Protein AF-S4MG44-F1 (afdb_monomer)

Sequence (108 aa):
MLPSIGLFDAMRVSPDTAPHRRPEADDYSQPGQDPAEFTGAARQWQHDRLWTNDPDCLMARPAVETREQWAAHVESTGGLMASSDRLLSLDEWGVTTTRRLLTPRVVS

Structure (mmCIF, N/CA/C/O backbone):
data_AF-S4MG44-F1
#
_entry.id   AF-S4MG44-F1
#
loop_
_atom_site.group_PDB
_atom_site.id
_atom_site.type_symbol
_atom_site.label_atom_id
_atom_site.label_alt_id
_atom_site.label_comp_id
_atom_site.label_asym_id
_atom_site.label_entity_id
_atom_site.label_seq_id
_atom_site.pdbx_PDB_ins_code
_atom_site.Cartn_x
_atom_site.Cartn_y
_atom_site.Cartn_z
_atom_site.occupancy
_atom_site.B_iso_or_equiv
_atom_site.auth_seq_id
_atom_site.auth_comp_id
_atom_site.auth_asym_id
_atom_site.auth_atom_id
_atom_site.pdbx_PDB_model_num
ATOM 1 N N . MET A 1 1 ? -20.755 19.369 4.727 1.00 61.00 1 MET A N 1
ATOM 2 C CA . MET A 1 1 ? -20.461 18.126 5.472 1.00 61.00 1 MET A CA 1
ATOM 3 C C . MET A 1 1 ? -19.928 17.112 4.478 1.00 61.00 1 MET A C 1
ATOM 5 O O . MET A 1 1 ? -20.536 16.982 3.423 1.00 61.00 1 MET A O 1
ATOM 9 N N . LEU A 1 2 ? -18.798 16.458 4.760 1.00 84.69 2 LEU A N 1
ATOM 10 C CA . LEU A 1 2 ? -18.337 15.333 3.938 1.00 84.69 2 LEU A CA 1
ATOM 11 C C . LEU A 1 2 ? -19.241 14.122 4.252 1.00 84.69 2 LEU A C 1
ATOM 13 O O . LEU A 1 2 ? -19.430 13.835 5.434 1.00 84.69 2 LEU A O 1
ATOM 17 N N . PRO A 1 3 ? -19.835 13.453 3.247 1.00 92.25 3 PRO A N 1
ATOM 18 C CA . PRO A 1 3 ? -20.989 12.565 3.445 1.00 92.25 3 PRO A CA 1
ATOM 19 C C . PRO A 1 3 ? -20.680 11.268 4.204 1.00 92.25 3 PRO A C 1
ATOM 21 O O . PRO A 1 3 ? -21.591 10.671 4.762 1.00 92.25 3 PRO A O 1
ATOM 24 N N . SER A 1 4 ? -19.416 10.843 4.237 1.00 94.50 4 SER A N 1
ATOM 25 C CA . SER A 1 4 ? -19.007 9.536 4.770 1.00 94.50 4 SER A CA 1
ATOM 26 C C . SER A 1 4 ? -18.509 9.568 6.221 1.00 94.50 4 SER A C 1
ATOM 28 O O . SER A 1 4 ? -18.285 8.515 6.813 1.00 94.50 4 SER A O 1
ATOM 30 N N . ILE A 1 5 ? -18.293 10.756 6.799 1.00 94.94 5 ILE A N 1
ATOM 31 C CA . ILE A 1 5 ? -17.725 10.888 8.149 1.00 94.94 5 ILE A CA 1
ATOM 32 C C . ILE A 1 5 ? -18.729 10.375 9.186 1.00 94.94 5 ILE A C 1
ATOM 34 O O . ILE A 1 5 ? -19.870 10.833 9.225 1.00 94.94 5 ILE A O 1
ATOM 38 N N . GLY A 1 6 ? -18.278 9.454 10.043 1.00 94.31 6 GLY A N 1
ATOM 39 C CA . GLY A 1 6 ? -19.093 8.838 11.094 1.00 94.31 6 GLY A CA 1
ATOM 40 C C . GLY A 1 6 ? -19.963 7.664 10.631 1.00 94.31 6 GLY A C 1
ATOM 41 O O . GLY A 1 6 ? -20.768 7.184 11.423 1.00 94.31 6 GLY A O 1
ATOM 42 N N . LEU A 1 7 ? -19.820 7.213 9.376 1.00 96.06 7 LEU A N 1
ATOM 43 C CA . LEU A 1 7 ? -20.569 6.072 8.828 1.00 96.06 7 LEU A CA 1
ATOM 44 C C . LEU A 1 7 ? -19.726 4.807 8.632 1.00 96.06 7 LEU A C 1
ATOM 46 O O . LEU A 1 7 ? -20.277 3.713 8.709 1.00 96.06 7 LEU A O 1
ATOM 50 N N . PHE A 1 8 ? -18.427 4.943 8.352 1.00 96.56 8 PHE A N 1
ATOM 51 C CA . PHE A 1 8 ? -17.551 3.816 8.028 1.00 96.56 8 PHE A CA 1
ATOM 52 C C . PHE A 1 8 ? -16.391 3.708 9.011 1.00 96.56 8 PHE A C 1
ATOM 54 O O . PHE A 1 8 ? -15.782 4.719 9.359 1.00 96.56 8 PHE A O 1
ATOM 61 N N . ASP A 1 9 ? -16.055 2.475 9.390 1.00 96.94 9 ASP A N 1
ATOM 62 C CA . ASP A 1 9 ? -14.890 2.178 10.228 1.00 96.94 9 ASP A CA 1
ATOM 63 C C . ASP A 1 9 ? -13.578 2.331 9.451 1.00 96.94 9 ASP A C 1
ATOM 65 O O . ASP A 1 9 ? -12.589 2.834 9.979 1.00 96.94 9 ASP A O 1
ATOM 69 N N . ALA A 1 10 ? -13.581 1.931 8.176 1.00 97.38 10 AL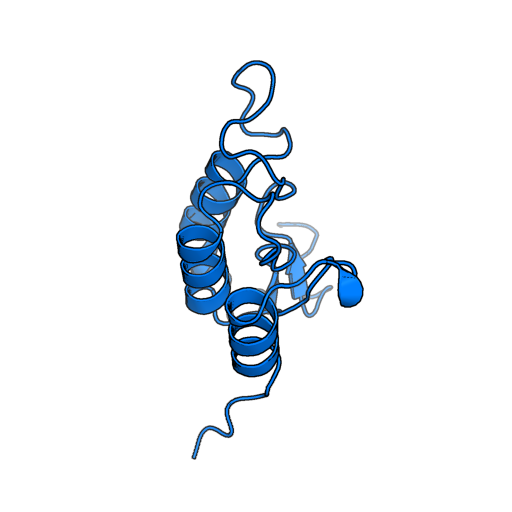A A N 1
ATOM 70 C CA . ALA A 1 10 ? -12.445 2.032 7.271 1.00 97.38 10 ALA A CA 1
ATOM 71 C C . ALA A 1 10 ? -12.857 2.643 5.927 1.00 97.38 10 ALA A C 1
ATOM 73 O O . ALA A 1 10 ? -13.994 2.481 5.480 1.00 97.38 10 ALA A O 1
ATOM 74 N N . MET A 1 11 ? -11.927 3.335 5.272 1.00 98.12 11 MET A N 1
ATOM 75 C CA . MET A 1 11 ? -12.174 3.996 3.991 1.00 98.12 11 MET A CA 1
ATOM 76 C C . MET A 1 11 ? -10.981 3.840 3.062 1.00 98.12 11 MET A C 1
ATOM 78 O O . MET A 1 11 ? -9.855 4.167 3.441 1.00 98.12 11 MET A O 1
ATOM 82 N N . ARG A 1 12 ? -11.246 3.425 1.818 1.00 98.12 12 ARG A N 1
ATOM 83 C CA . ARG A 1 12 ? -10.256 3.475 0.741 1.00 98.12 12 ARG A CA 1
ATOM 84 C C . ARG A 1 12 ? -9.896 4.930 0.472 1.00 98.12 12 ARG A C 1
ATOM 86 O O . ARG A 1 12 ? -10.756 5.732 0.105 1.00 98.12 12 ARG A O 1
ATOM 93 N N . VAL A 1 13 ? -8.629 5.280 0.672 1.00 97.56 13 VAL A N 1
ATOM 94 C CA . VAL A 1 13 ? -8.152 6.665 0.524 1.00 97.56 13 VAL A CA 1
ATOM 95 C C . VAL A 1 13 ? -7.355 6.900 -0.756 1.00 97.56 13 VAL A C 1
ATOM 97 O O . VAL A 1 13 ? -7.019 8.044 -1.048 1.00 97.56 13 VAL A O 1
ATOM 100 N N . SER A 1 14 ? -7.130 5.874 -1.564 1.00 96.69 14 SER A N 1
ATOM 101 C CA . SER A 1 14 ? -6.406 5.906 -2.838 1.00 96.69 14 SER A CA 1
ATOM 102 C C . SER A 1 14 ? -7.299 5.465 -4.014 1.00 96.69 14 SER A C 1
ATOM 104 O O . SER A 1 14 ? -8.342 4.842 -3.798 1.00 96.69 14 SER A O 1
ATOM 106 N N . PRO A 1 15 ? -6.927 5.791 -5.266 1.00 97.75 15 PRO A N 1
ATOM 107 C CA . PRO A 1 15 ? -7.310 4.993 -6.430 1.00 97.75 15 PRO A CA 1
ATOM 108 C C . PRO A 1 15 ? -6.840 3.543 -6.280 1.00 97.75 15 PRO A C 1
ATOM 110 O O . PRO A 1 15 ? -6.001 3.242 -5.428 1.00 97.75 15 PRO A O 1
ATOM 113 N N . ASP A 1 16 ? -7.349 2.663 -7.135 1.00 98.19 16 ASP A N 1
ATOM 114 C CA . ASP A 1 16 ? -6.954 1.259 -7.114 1.00 98.19 16 ASP A CA 1
ATOM 115 C C . ASP A 1 16 ? -5.442 1.108 -7.346 1.00 98.19 16 ASP A C 1
ATOM 117 O O . ASP A 1 16 ? -4.842 1.761 -8.203 1.00 98.19 16 ASP A O 1
ATOM 121 N N . THR A 1 17 ? -4.803 0.219 -6.592 1.00 97.88 17 THR A N 1
ATOM 122 C CA . THR A 1 17 ? -3.436 -0.194 -6.914 1.00 97.88 17 THR A CA 1
ATOM 123 C C . THR A 1 17 ? -3.435 -1.111 -8.139 1.00 97.88 17 THR A C 1
ATOM 125 O O . THR A 1 17 ? -4.443 -1.731 -8.484 1.00 97.88 17 THR A O 1
ATOM 128 N N . ALA A 1 18 ? -2.287 -1.238 -8.802 1.00 98.06 18 ALA A N 1
ATOM 129 C CA . ALA A 1 18 ? -2.130 -2.146 -9.930 1.00 98.06 18 ALA A CA 1
ATOM 130 C C . ALA A 1 18 ? -0.740 -2.802 -9.959 1.00 98.06 18 ALA A C 1
ATOM 132 O O . ALA A 1 18 ? 0.200 -2.336 -9.308 1.00 98.06 18 ALA A O 1
ATOM 133 N N . PRO A 1 19 ? -0.568 -3.897 -10.721 1.00 97.69 19 PRO A N 1
ATOM 134 C CA . PRO A 1 19 ? 0.741 -4.526 -10.883 1.00 97.69 19 PRO A CA 1
ATOM 135 C C . PRO A 1 19 ? 1.754 -3.622 -11.591 1.00 97.69 19 PRO A C 1
ATOM 137 O O . PRO A 1 19 ? 2.949 -3.835 -11.435 1.00 97.69 19 PRO A O 1
ATOM 140 N N . HIS A 1 20 ? 1.286 -2.631 -12.351 1.00 98.06 20 HIS A N 1
ATOM 141 C CA . HIS A 1 20 ? 2.108 -1.605 -12.983 1.00 98.06 20 HIS A CA 1
ATOM 142 C C . HIS A 1 20 ? 2.159 -0.334 -12.131 1.00 98.06 20 HIS A C 1
ATOM 144 O O . HIS A 1 20 ? 1.241 -0.022 -11.364 1.00 98.06 20 HIS A O 1
ATOM 150 N N . ARG A 1 21 ? 3.242 0.426 -12.284 1.00 96.56 21 ARG A N 1
ATOM 151 C CA . ARG A 1 21 ? 3.488 1.622 -11.487 1.00 96.56 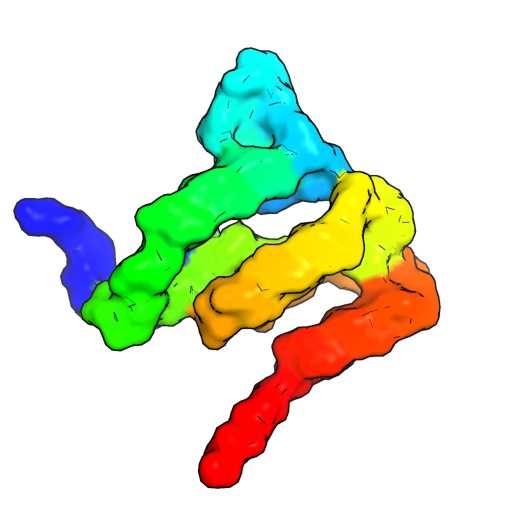21 ARG A CA 1
ATOM 152 C C . ARG A 1 21 ? 2.745 2.848 -12.006 1.00 96.56 21 ARG A C 1
ATOM 154 O O . ARG A 1 21 ? 2.067 3.516 -11.229 1.00 96.56 21 ARG A O 1
ATOM 161 N N . ARG A 1 22 ? 2.845 3.130 -13.305 1.00 97.31 22 ARG A N 1
ATOM 162 C CA . ARG A 1 22 ? 2.203 4.304 -13.914 1.00 97.31 22 ARG A CA 1
ATOM 163 C C . ARG A 1 22 ? 0.731 4.047 -14.238 1.00 97.31 22 ARG A C 1
ATOM 165 O O . ARG A 1 22 ? 0.409 2.915 -14.599 1.00 97.31 22 ARG A O 1
ATOM 172 N N . PRO A 1 23 ? -0.138 5.066 -14.152 1.00 95.81 23 PRO A N 1
ATOM 173 C CA . PRO A 1 23 ? -1.516 4.948 -14.601 1.00 95.81 23 PRO A CA 1
ATOM 174 C C . PRO A 1 23 ? -1.616 4.908 -16.128 1.00 95.81 23 PRO A C 1
ATOM 176 O O . PRO A 1 23 ? -0.730 5.379 -16.848 1.00 95.81 23 PRO A O 1
ATOM 179 N N . GLU A 1 24 ? -2.735 4.391 -16.626 1.00 91.62 24 GLU A N 1
ATOM 180 C CA . GLU A 1 24 ? -3.088 4.515 -18.038 1.00 91.62 24 GLU A CA 1
ATOM 181 C C . GLU A 1 24 ? -3.400 5.977 -18.398 1.00 91.62 24 GLU A C 1
ATOM 183 O O . GLU A 1 24 ? -3.980 6.719 -17.605 1.00 91.62 24 GLU A O 1
ATOM 188 N N . ALA A 1 25 ? -3.011 6.391 -19.609 1.00 93.25 25 ALA A N 1
ATOM 189 C CA . ALA A 1 25 ? -3.268 7.729 -20.157 1.00 93.25 25 ALA A CA 1
ATOM 190 C C . ALA A 1 25 ? -2.809 8.914 -19.271 1.00 93.25 25 ALA A C 1
ATOM 192 O O . ALA A 1 25 ? -3.327 10.019 -19.425 1.00 93.25 25 ALA A O 1
ATOM 193 N N . ASP A 1 26 ? -1.850 8.690 -18.362 1.00 91.50 26 ASP A N 1
ATOM 194 C CA . ASP A 1 26 ? -1.394 9.662 -17.354 1.00 91.50 26 ASP A CA 1
ATOM 195 C C . ASP A 1 26 ? -2.530 10.217 -16.456 1.00 91.50 26 ASP A C 1
ATOM 197 O O . ASP A 1 26 ? -2.402 11.281 -15.845 1.00 91.50 26 ASP A O 1
ATOM 201 N N . ASP A 1 27 ? -3.645 9.488 -16.334 1.00 95.31 27 ASP A N 1
ATOM 202 C CA . ASP A 1 27 ? -4.784 9.853 -15.489 1.00 95.31 27 ASP A CA 1
ATOM 203 C C . ASP A 1 27 ? -4.622 9.268 -14.078 1.00 95.31 27 ASP A C 1
ATOM 205 O O . ASP A 1 27 ? -4.779 8.073 -13.845 1.00 95.31 27 ASP A O 1
ATOM 209 N N . TYR A 1 28 ? -4.354 10.136 -13.101 1.00 95.12 28 TYR A N 1
ATOM 210 C CA . TYR A 1 28 ? -4.132 9.757 -11.700 1.00 95.12 28 TYR A CA 1
ATOM 211 C C . TYR A 1 28 ? -5.377 9.231 -10.96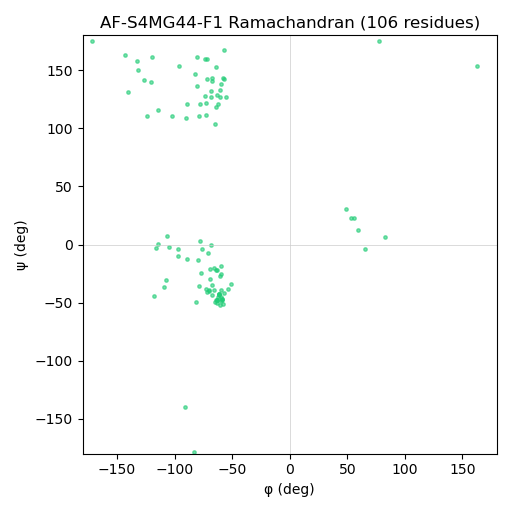8 1.00 95.12 28 TYR A C 1
ATOM 213 O O . TYR A 1 28 ? -5.290 8.895 -9.788 1.00 95.12 28 TYR A O 1
ATOM 221 N N . SER A 1 29 ? -6.533 9.171 -11.627 1.00 95.12 29 SER A N 1
ATOM 222 C CA . SER A 1 29 ? -7.702 8.455 -11.113 1.00 95.12 29 SER A CA 1
ATOM 223 C C . SER A 1 29 ? -7.753 6.984 -11.542 1.00 95.12 29 SER A C 1
ATOM 225 O O . SER A 1 29 ? -8.526 6.223 -10.961 1.00 95.12 29 SER A O 1
ATOM 227 N N . GLN A 1 30 ? -6.926 6.575 -12.512 1.00 97.94 30 GLN A N 1
ATOM 228 C CA . GLN A 1 30 ? -6.832 5.191 -12.978 1.00 97.94 30 GLN A CA 1
ATOM 229 C C . GLN A 1 30 ? -5.967 4.329 -12.049 1.00 97.94 30 GLN A C 1
ATOM 231 O O . GLN A 1 30 ? -5.146 4.865 -11.295 1.00 97.94 30 GLN A O 1
ATOM 236 N N . PRO A 1 31 ? -6.106 2.991 -12.122 1.00 98.19 31 PRO A N 1
ATOM 237 C CA . PRO A 1 31 ? -5.288 2.085 -11.334 1.00 98.19 31 PRO A CA 1
ATOM 238 C C . PRO A 1 31 ? -3.782 2.273 -11.562 1.00 98.19 31 PRO A C 1
ATOM 240 O O . PRO A 1 31 ? -3.333 2.494 -12.687 1.00 98.19 31 PRO A O 1
ATOM 243 N N . GLY A 1 32 ? -2.986 2.151 -10.501 1.00 97.94 32 GLY A N 1
ATOM 244 C CA . GLY A 1 32 ? -1.524 2.258 -10.564 1.00 97.94 32 GLY A CA 1
ATOM 245 C C . GLY A 1 32 ? -0.893 2.504 -9.195 1.00 97.94 32 GLY A C 1
ATOM 246 O O . GLY A 1 32 ? -1.520 3.079 -8.308 1.00 97.94 32 GLY A O 1
ATOM 247 N N . GLN A 1 33 ? 0.368 2.107 -9.008 1.00 98.06 33 GLN A N 1
ATOM 248 C CA . GLN A 1 33 ? 1.054 2.354 -7.729 1.00 98.06 33 GLN A CA 1
ATOM 249 C C . GLN A 1 33 ? 1.371 3.834 -7.512 1.00 98.06 33 GLN A C 1
ATOM 251 O O . GLN A 1 33 ? 1.170 4.328 -6.412 1.00 98.06 33 GLN A O 1
ATOM 256 N N . ASP A 1 34 ? 1.802 4.568 -8.541 1.00 97.75 34 ASP A N 1
ATOM 257 C CA . ASP A 1 34 ? 2.080 6.007 -8.427 1.00 97.75 34 ASP A CA 1
ATOM 258 C C . ASP A 1 34 ? 0.856 6.828 -7.965 1.00 97.75 34 ASP A C 1
ATOM 260 O O . ASP A 1 34 ? 0.988 7.590 -7.001 1.00 97.75 34 ASP A O 1
ATOM 264 N N . PRO A 1 35 ? -0.338 6.709 -8.584 1.00 98.19 35 PRO A N 1
ATOM 265 C CA . PRO A 1 35 ? -1.513 7.455 -8.134 1.00 98.19 35 PRO A CA 1
ATOM 266 C C . PRO A 1 35 ? -2.026 7.002 -6.764 1.00 98.19 35 PRO A C 1
ATOM 268 O O . PRO A 1 35 ? -2.475 7.848 -5.975 1.00 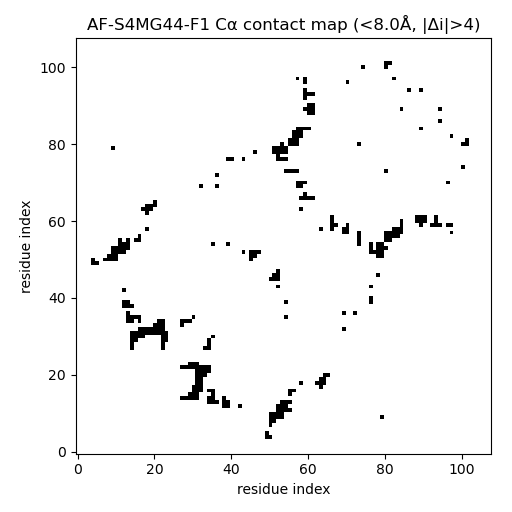98.19 35 PRO A O 1
ATOM 271 N N . ALA A 1 36 ? -1.924 5.703 -6.458 1.00 98.25 36 ALA A N 1
ATOM 272 C CA . ALA A 1 36 ? -2.287 5.163 -5.155 1.00 98.25 36 ALA A CA 1
ATOM 273 C C . ALA A 1 36 ? -1.364 5.699 -4.048 1.00 98.25 36 ALA A C 1
ATOM 275 O O . ALA A 1 36 ? -1.860 6.259 -3.068 1.00 98.25 36 ALA A O 1
ATOM 276 N N . GLU A 1 37 ? -0.041 5.636 -4.247 1.00 98.19 37 GLU A N 1
ATOM 277 C CA . GLU A 1 37 ? 0.969 6.175 -3.328 1.00 98.19 37 GLU A CA 1
ATOM 278 C C . GLU A 1 37 ? 0.776 7.687 -3.119 1.00 98.19 37 GLU A C 1
ATOM 280 O O . GLU A 1 37 ? 0.738 8.162 -1.980 1.00 98.19 37 GLU A O 1
ATOM 285 N N . PHE A 1 38 ? 0.608 8.447 -4.208 1.00 97.69 38 PHE A N 1
ATOM 286 C CA . PHE A 1 38 ? 0.439 9.902 -4.170 1.00 97.69 38 PHE A CA 1
ATOM 287 C C . PHE A 1 38 ? -0.799 10.321 -3.365 1.00 97.69 38 PHE A C 1
ATOM 289 O O . PHE A 1 38 ? -0.712 11.139 -2.443 1.00 97.69 38 PHE A O 1
ATOM 296 N N . THR A 1 39 ? -1.958 9.745 -3.691 1.00 97.81 39 THR A N 1
ATOM 297 C CA . THR A 1 39 ? -3.228 10.114 -3.050 1.00 97.81 39 THR A CA 1
ATOM 298 C C . THR A 1 39 ? -3.299 9.601 -1.616 1.00 97.81 39 THR A C 1
ATOM 300 O O . THR A 1 39 ? -3.741 10.331 -0.724 1.00 97.81 39 THR A O 1
ATOM 303 N N . GLY A 1 40 ? -2.824 8.374 -1.382 1.00 97.69 40 GLY A N 1
ATOM 304 C CA . GLY A 1 40 ? -2.764 7.76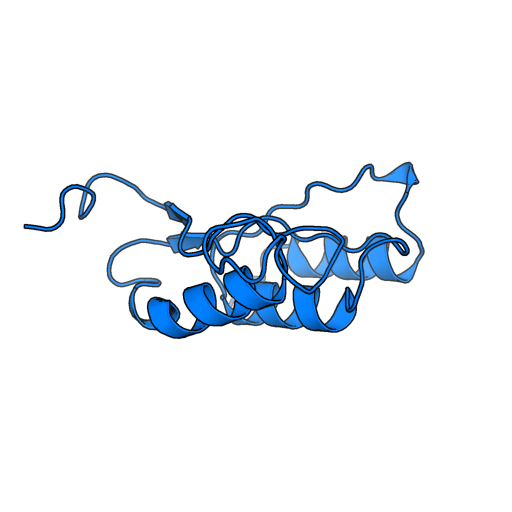3 -0.060 1.00 97.69 40 GLY A CA 1
ATOM 305 C C . GLY A 1 40 ? -1.908 8.588 0.897 1.00 97.69 40 GLY A C 1
ATOM 306 O O . GLY A 1 40 ? -2.375 8.957 1.974 1.00 97.69 40 GLY A O 1
ATOM 307 N N . ALA A 1 41 ? -0.704 8.990 0.470 1.00 97.75 41 ALA A N 1
ATOM 308 C CA . ALA A 1 41 ? 0.182 9.847 1.259 1.00 97.75 41 ALA A CA 1
ATOM 309 C C . ALA A 1 41 ? -0.472 11.194 1.613 1.00 97.75 41 ALA A C 1
ATOM 311 O O . ALA A 1 41 ? -0.478 11.602 2.776 1.00 97.75 41 ALA A O 1
ATOM 312 N N . ALA A 1 42 ? -1.091 11.863 0.634 1.00 98.00 42 ALA A N 1
ATOM 313 C CA . ALA A 1 42 ? -1.766 13.145 0.844 1.00 98.00 42 ALA A CA 1
ATOM 314 C C . ALA A 1 42 ? -2.963 13.057 1.813 1.00 98.00 42 ALA A C 1
ATOM 316 O O . ALA A 1 42 ? -3.366 14.064 2.403 1.00 98.00 42 ALA A O 1
ATOM 317 N N . ARG A 1 43 ? -3.539 11.863 1.992 1.00 97.69 43 ARG A N 1
ATOM 318 C CA . ARG A 1 43 ? -4.705 11.608 2.850 1.00 97.69 43 ARG A CA 1
ATOM 319 C C . ARG A 1 43 ? -4.368 10.884 4.154 1.00 97.69 43 ARG A C 1
ATOM 321 O O . ARG A 1 43 ? -5.282 10.580 4.919 1.00 97.69 43 ARG A O 1
ATOM 328 N N . GLN A 1 44 ? -3.087 10.690 4.481 1.00 97.94 44 GLN A N 1
ATOM 329 C CA . GLN A 1 44 ? -2.711 10.007 5.726 1.00 97.94 44 GLN A CA 1
ATOM 330 C C . GLN A 1 44 ? -3.195 10.700 6.997 1.00 97.94 44 GLN A C 1
ATOM 332 O O . GLN A 1 44 ? -3.469 10.045 7.996 1.00 97.94 44 GLN A O 1
ATOM 337 N N . TRP A 1 45 ? -3.393 12.016 6.960 1.00 97.44 45 TRP A N 1
ATOM 338 C CA . TRP A 1 45 ? -3.940 12.758 8.096 1.00 97.44 45 TRP A CA 1
ATOM 339 C C . TRP A 1 45 ? -5.341 12.283 8.533 1.00 97.44 45 TRP A C 1
ATOM 341 O O . TRP A 1 45 ? -5.755 12.599 9.645 1.00 97.44 45 TRP A O 1
ATOM 351 N N . GLN A 1 46 ? -6.073 11.553 7.682 1.00 97.44 46 GLN A N 1
ATOM 352 C CA . GLN A 1 46 ? -7.418 11.040 7.972 1.00 97.44 46 GLN A CA 1
ATOM 353 C C . GLN A 1 46 ? -7.399 9.811 8.888 1.00 97.44 46 GLN A C 1
ATOM 355 O O . GLN A 1 46 ? -8.380 9.576 9.602 1.00 97.44 46 GLN A O 1
ATOM 360 N N . HIS A 1 47 ? -6.289 9.066 8.896 1.00 97.69 47 HIS A N 1
ATOM 361 C CA . HIS A 1 47 ? -6.138 7.849 9.682 1.00 97.69 47 HIS A CA 1
ATOM 362 C C . HIS A 1 47 ? -6.299 8.139 11.180 1.00 97.69 47 HIS A C 1
ATOM 364 O O . HIS A 1 47 ? -5.753 9.123 11.692 1.00 97.69 47 HIS A O 1
ATOM 370 N N . ASP A 1 48 ? -7.098 7.313 11.862 1.00 95.88 48 ASP A N 1
ATOM 371 C CA . ASP A 1 48 ? -7.401 7.378 13.302 1.00 95.88 48 ASP A CA 1
ATOM 372 C C . ASP A 1 48 ? -8.048 8.698 13.757 1.00 95.88 48 ASP A C 1
ATOM 374 O O . ASP A 1 48 ? -8.178 8.982 14.948 1.00 95.88 48 ASP A O 1
ATOM 378 N N . ARG A 1 49 ? -8.492 9.518 12.798 1.00 96.12 49 ARG A N 1
ATOM 379 C CA . ARG A 1 49 ? -9.251 10.752 13.036 1.00 96.12 49 ARG A CA 1
ATOM 380 C C . ARG A 1 49 ? -10.637 10.690 12.427 1.00 96.12 49 ARG A C 1
ATOM 382 O O . ARG A 1 49 ? -11.594 11.127 13.058 1.00 96.12 49 ARG A O 1
ATOM 389 N N . LEU A 1 50 ? -10.727 10.196 11.195 1.00 96.44 50 LEU A N 1
ATOM 390 C CA . LEU A 1 50 ? -11.986 10.044 10.468 1.00 96.44 50 LEU A CA 1
ATOM 391 C C . LEU A 1 50 ? -12.392 8.571 10.332 1.00 96.44 50 LEU A C 1
ATOM 393 O O . LEU A 1 50 ? -13.583 8.281 10.387 1.00 96.44 50 LEU A O 1
ATOM 397 N N . TRP A 1 51 ? -11.407 7.683 10.149 1.00 97.69 51 TRP A N 1
ATOM 398 C CA . TRP A 1 51 ? -11.544 6.236 9.921 1.00 97.69 51 TRP A CA 1
ATOM 399 C C . TRP A 1 51 ? -10.166 5.552 9.966 1.00 97.69 51 TRP A C 1
ATOM 401 O O . TRP A 1 51 ? -9.121 6.211 10.012 1.00 97.69 51 TRP A O 1
ATOM 411 N N . THR A 1 52 ? -10.138 4.224 9.881 1.00 97.75 52 THR A N 1
ATOM 412 C CA . THR A 1 52 ? -8.947 3.471 9.481 1.00 97.75 52 THR A CA 1
ATOM 413 C C . THR A 1 52 ? -8.710 3.656 7.979 1.00 97.75 52 THR A C 1
ATOM 415 O O . THR A 1 52 ? -9.577 3.353 7.159 1.00 97.75 52 THR A O 1
ATOM 418 N N . ASN A 1 53 ? -7.541 4.166 7.591 1.00 98.38 53 ASN A N 1
ATOM 419 C CA . ASN A 1 53 ? -7.210 4.299 6.173 1.00 98.38 53 ASN A C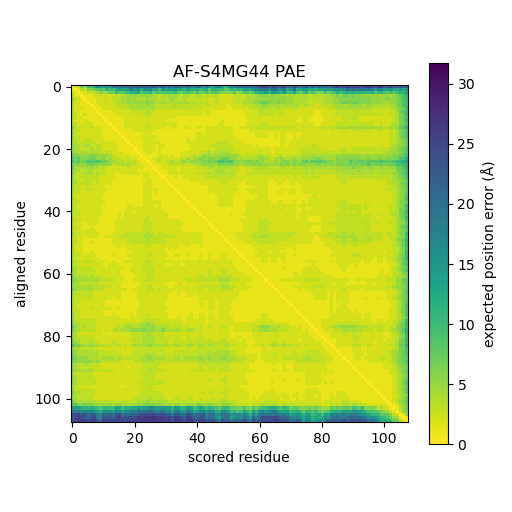A 1
ATOM 420 C C . ASN A 1 53 ? -7.013 2.911 5.545 1.00 98.38 53 ASN A C 1
ATOM 422 O O . ASN A 1 53 ? -6.281 2.087 6.085 1.00 98.38 53 ASN A O 1
ATOM 426 N N . ASP A 1 54 ? -7.633 2.671 4.395 1.00 98.31 54 ASP A N 1
ATOM 427 C CA . ASP A 1 54 ? -7.344 1.543 3.508 1.00 98.31 54 ASP A CA 1
ATOM 428 C C . ASP A 1 54 ? -6.500 2.065 2.326 1.00 98.31 54 ASP A C 1
ATOM 430 O O . ASP A 1 54 ? -7.013 2.858 1.524 1.00 98.31 54 ASP A O 1
ATOM 434 N N . PRO A 1 55 ? -5.202 1.698 2.233 1.00 97.25 55 PRO A N 1
ATOM 435 C CA . PRO A 1 55 ? -4.331 2.086 1.122 1.00 97.25 55 PRO A CA 1
ATOM 436 C C . PRO A 1 55 ? -4.558 1.248 -0.148 1.00 97.25 55 PRO A C 1
ATOM 438 O O . PRO A 1 55 ? -3.866 1.476 -1.139 1.00 97.25 55 PRO A O 1
ATOM 441 N N . ASP A 1 56 ? -5.525 0.327 -0.130 1.00 98.25 56 ASP A N 1
ATOM 442 C CA . ASP A 1 56 ? -5.715 -0.791 -1.053 1.00 98.25 56 ASP A CA 1
ATOM 443 C C . ASP A 1 56 ? -4.772 -1.982 -0.781 1.00 98.25 56 ASP A C 1
ATOM 445 O O . ASP A 1 56 ? -3.930 -1.977 0.120 1.00 98.25 56 ASP A O 1
ATOM 449 N N . CYS A 1 57 ? -4.963 -3.068 -1.528 1.00 97.88 57 CYS A N 1
ATOM 450 C CA . CYS A 1 57 ? -4.365 -4.366 -1.240 1.00 97.88 57 CYS A CA 1
ATOM 451 C C . CYS A 1 57 ? -2.835 -4.397 -1.403 1.00 97.88 57 CYS A C 1
ATOM 453 O O . CYS A 1 57 ? -2.262 -3.940 -2.395 1.00 97.88 57 CYS A O 1
ATOM 455 N N . LEU A 1 58 ? -2.164 -5.106 -0.496 1.00 98.19 58 LEU A N 1
ATOM 456 C CA . LEU A 1 58 ? -0.808 -5.597 -0.702 1.00 98.19 58 LEU A CA 1
ATOM 457 C C . LEU A 1 58 ? -0.767 -6.538 -1.915 1.00 98.19 58 LEU A C 1
ATOM 459 O O . LEU A 1 58 ? -1.478 -7.549 -1.964 1.00 98.19 58 LEU A O 1
ATOM 463 N N . MET A 1 59 ? 0.145 -6.238 -2.839 1.00 98.12 59 MET A N 1
ATOM 464 C CA . MET A 1 59 ? 0.550 -7.120 -3.929 1.00 98.12 59 MET A CA 1
ATOM 465 C C . MET A 1 59 ? 2.067 -7.332 -3.866 1.00 98.12 59 MET A C 1
ATOM 467 O O . MET A 1 59 ? 2.846 -6.411 -4.095 1.00 98.12 59 MET A O 1
ATOM 471 N N . ALA A 1 60 ? 2.481 -8.544 -3.525 1.00 98.38 60 ALA A N 1
ATOM 472 C CA . ALA A 1 60 ? 3.851 -8.955 -3.261 1.00 98.38 60 ALA A CA 1
ATOM 473 C C . ALA A 1 60 ? 4.386 -10.005 -4.262 1.00 98.38 60 ALA A C 1
ATOM 475 O O . ALA A 1 60 ? 5.558 -10.394 -4.188 1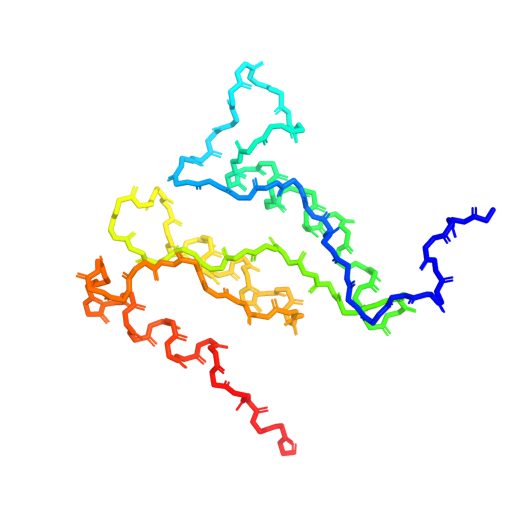.00 98.38 60 ALA A O 1
ATOM 476 N N . ARG A 1 61 ? 3.567 -10.474 -5.216 1.00 98.44 61 ARG A N 1
ATOM 477 C CA . ARG A 1 61 ? 4.025 -11.413 -6.260 1.00 98.44 61 ARG A CA 1
ATOM 478 C C . ARG A 1 61 ? 5.100 -10.795 -7.182 1.00 98.44 61 ARG A C 1
ATOM 480 O O . ARG A 1 61 ? 5.073 -9.588 -7.414 1.00 98.44 61 ARG A O 1
ATOM 487 N N . PRO A 1 62 ? 5.998 -11.597 -7.790 1.00 98.44 62 PRO A N 1
ATOM 488 C CA . PRO A 1 62 ? 7.112 -11.089 -8.609 1.00 98.44 62 PRO A CA 1
ATOM 489 C C . PRO A 1 62 ? 6.725 -10.240 -9.827 1.00 98.44 62 PRO A C 1
ATOM 491 O O . PRO A 1 62 ? 7.520 -9.429 -10.282 1.00 98.44 62 PRO A O 1
ATOM 494 N N . ALA A 1 63 ? 5.520 -10.430 -10.372 1.00 97.56 63 ALA A N 1
ATOM 495 C CA . ALA A 1 63 ? 5.044 -9.701 -11.551 1.00 97.56 63 ALA A CA 1
ATOM 496 C C . ALA A 1 63 ? 4.609 -8.250 -11.258 1.00 97.56 63 ALA A C 1
ATOM 498 O O . ALA A 1 63 ? 4.188 -7.551 -12.173 1.00 97.56 63 ALA A O 1
ATOM 499 N N . VAL A 1 64 ? 4.634 -7.830 -9.993 1.00 98.44 64 VAL A N 1
ATOM 500 C CA . VAL A 1 64 ? 4.270 -6.477 -9.566 1.00 98.44 64 VAL A CA 1
ATOM 501 C C . VAL A 1 64 ? 5.522 -5.610 -9.620 1.00 98.44 64 VAL A C 1
ATOM 503 O O . VAL A 1 64 ? 6.522 -5.901 -8.960 1.00 98.44 64 VAL A O 1
ATOM 506 N N . GLU A 1 65 ? 5.470 -4.541 -10.405 1.00 98.31 65 GLU A N 1
ATOM 507 C CA . GLU A 1 65 ? 6.524 -3.532 -10.461 1.00 98.31 65 GLU A CA 1
ATOM 508 C C . GLU A 1 65 ? 6.741 -2.930 -9.074 1.00 98.31 65 GLU A C 1
ATOM 510 O O . GLU A 1 65 ? 5.790 -2.762 -8.323 1.00 98.31 65 GLU A O 1
ATOM 515 N N . THR A 1 66 ? 7.984 -2.623 -8.703 1.00 97.94 66 THR A N 1
ATOM 516 C CA . THR A 1 66 ? 8.297 -1.936 -7.433 1.00 97.94 66 THR A CA 1
ATOM 517 C C . THR A 1 66 ? 7.623 -2.527 -6.179 1.00 97.94 66 THR A C 1
ATOM 519 O O . THR A 1 66 ? 7.376 -1.810 -5.213 1.00 97.94 66 THR A O 1
ATOM 522 N N . ARG A 1 67 ? 7.356 -3.844 -6.151 1.00 98.12 67 ARG A N 1
ATOM 523 C CA . ARG A 1 67 ? 6.619 -4.534 -5.072 1.00 98.12 67 ARG A CA 1
ATOM 524 C C . ARG A 1 67 ? 7.130 -4.247 -3.657 1.00 98.12 67 ARG A C 1
ATOM 526 O O . ARG A 1 67 ? 6.341 -4.193 -2.719 1.00 98.12 67 ARG A O 1
ATOM 533 N N . GLU A 1 68 ? 8.437 -4.049 -3.487 1.00 98.62 68 GLU A N 1
ATOM 534 C CA . GLU A 1 68 ? 9.031 -3.718 -2.187 1.00 98.62 68 GLU A CA 1
ATOM 535 C C . GLU A 1 68 ? 8.670 -2.298 -1.737 1.00 98.62 68 GLU A C 1
ATOM 537 O O . GLU A 1 68 ? 8.368 -2.084 -0.564 1.00 98.62 68 GLU A O 1
ATOM 542 N N . GLN A 1 69 ? 8.643 -1.341 -2.669 1.00 98.50 69 GLN A N 1
ATOM 543 C CA . GLN A 1 69 ? 8.201 0.028 -2.409 1.00 98.50 69 GLN A CA 1
ATOM 544 C C . GLN A 1 69 ? 6.704 0.069 -2.106 1.00 98.50 69 GLN A C 1
ATOM 546 O O . GLN A 1 69 ? 6.303 0.708 -1.134 1.00 98.50 69 GLN A O 1
ATOM 551 N N . TRP A 1 70 ? 5.892 -0.661 -2.876 1.00 98.31 70 TRP A N 1
ATOM 552 C CA . TRP A 1 70 ? 4.462 -0.771 -2.601 1.00 98.31 70 TRP A CA 1
ATOM 553 C C . TRP A 1 70 ? 4.202 -1.357 -1.209 1.00 98.31 70 TRP A C 1
ATOM 555 O O . TRP A 1 70 ? 3.449 -0.787 -0.421 1.00 98.31 70 TRP A O 1
ATOM 565 N N . ALA A 1 71 ? 4.896 -2.443 -0.850 1.00 98.38 71 ALA A N 1
ATOM 566 C CA . ALA A 1 71 ? 4.798 -3.030 0.484 1.00 98.38 71 ALA A CA 1
ATOM 567 C C . ALA A 1 71 ? 5.207 -2.042 1.593 1.00 98.38 71 ALA A C 1
ATOM 569 O O . ALA A 1 71 ? 4.551 -1.995 2.633 1.00 98.38 71 ALA A O 1
ATOM 570 N N . ALA A 1 72 ? 6.247 -1.230 1.374 1.00 98.31 72 ALA A N 1
ATOM 571 C CA . ALA A 1 72 ? 6.658 -0.191 2.318 1.00 98.31 72 ALA A CA 1
ATOM 572 C C . ALA A 1 72 ? 5.607 0.925 2.456 1.00 98.31 72 ALA A C 1
ATOM 574 O O . ALA A 1 72 ? 5.353 1.384 3.569 1.00 98.31 72 ALA A O 1
ATOM 575 N N . HIS A 1 73 ? 4.960 1.333 1.360 1.00 97.81 73 HIS A N 1
ATOM 576 C CA . HIS A 1 73 ? 3.872 2.312 1.392 1.00 97.81 73 HIS A CA 1
ATOM 577 C C . HIS A 1 73 ? 2.669 1.794 2.191 1.00 97.81 73 HIS A C 1
ATOM 579 O O . HIS A 1 73 ? 2.194 2.463 3.114 1.00 97.81 73 HIS A O 1
ATOM 585 N N . VAL A 1 74 ? 2.219 0.577 1.879 1.00 97.25 74 VAL A N 1
ATOM 586 C CA . VAL A 1 74 ? 1.094 -0.071 2.560 1.00 97.25 74 VAL A CA 1
ATOM 587 C C . VAL A 1 74 ? 1.402 -0.267 4.051 1.00 97.25 74 VAL A C 1
ATOM 589 O O . VAL A 1 74 ? 0.575 0.077 4.893 1.00 97.25 74 VAL A O 1
ATOM 592 N N . GLU A 1 75 ? 2.619 -0.693 4.410 1.00 97.12 75 GLU A N 1
ATOM 593 C CA . GLU A 1 75 ? 3.060 -0.764 5.813 1.00 97.12 75 GLU A CA 1
ATOM 594 C C . GLU A 1 75 ? 3.063 0.612 6.500 1.00 97.12 75 GLU A C 1
ATOM 596 O O . GLU A 1 75 ? 2.595 0.732 7.631 1.00 97.12 75 GLU A O 1
ATOM 601 N N . SER A 1 76 ? 3.545 1.659 5.821 1.00 95.88 76 SER A N 1
ATOM 602 C CA . SER A 1 76 ? 3.615 3.019 6.376 1.00 95.88 76 SER A CA 1
ATOM 603 C C . SER A 1 76 ? 2.248 3.646 6.652 1.00 95.88 76 SER A C 1
ATOM 605 O O . SER A 1 76 ? 2.155 4.574 7.452 1.00 95.88 76 SER A O 1
ATOM 607 N N . THR A 1 77 ? 1.189 3.134 6.014 1.00 94.62 77 THR A N 1
ATOM 608 C CA . THR A 1 77 ? -0.182 3.605 6.238 1.00 94.62 77 THR A CA 1
ATOM 609 C C . THR A 1 77 ? -0.686 3.227 7.626 1.00 94.62 77 THR A C 1
ATOM 611 O O . THR A 1 77 ? -1.514 3.944 8.172 1.00 94.62 77 THR A O 1
ATOM 614 N N . GLY A 1 78 ? -0.217 2.110 8.199 1.00 92.88 78 GLY A N 1
ATOM 615 C CA . GLY A 1 78 ? -0.629 1.637 9.529 1.00 92.88 78 GLY A CA 1
ATOM 616 C C . GLY A 1 78 ? -2.103 1.222 9.659 1.00 92.88 78 GLY A C 1
ATOM 617 O O . GLY A 1 78 ? -2.497 0.731 10.713 1.00 92.88 78 GLY A O 1
ATOM 618 N N . GLY A 1 79 ? -2.898 1.396 8.600 1.00 94.44 79 GLY A N 1
ATOM 619 C CA . GLY A 1 79 ? -4.328 1.131 8.580 1.00 94.44 79 GLY A CA 1
ATOM 620 C C . GLY A 1 79 ? -4.687 -0.289 8.143 1.00 94.44 79 GLY A C 1
ATOM 621 O O . GLY A 1 79 ? -4.060 -1.268 8.547 1.00 94.44 79 GLY A O 1
ATOM 622 N N . LEU A 1 80 ? -5.740 -0.412 7.336 1.00 95.88 80 LEU A N 1
ATOM 623 C CA . LEU A 1 80 ? -6.259 -1.704 6.899 1.00 95.88 80 LEU A CA 1
ATOM 624 C C . LEU A 1 80 ? -5.207 -2.433 6.053 1.00 95.88 80 LEU A C 1
ATOM 626 O O . LEU A 1 80 ? -4.675 -1.885 5.092 1.00 95.88 80 LEU A O 1
ATOM 630 N N . MET A 1 81 ? -4.931 -3.690 6.406 1.00 95.81 81 MET A N 1
ATOM 631 C CA . MET A 1 81 ? -4.006 -4.558 5.682 1.00 95.81 81 MET A CA 1
ATOM 632 C C . MET A 1 81 ? -4.770 -5.727 5.060 1.00 95.81 81 MET A C 1
ATOM 634 O O . MET A 1 81 ? -5.304 -6.581 5.769 1.00 95.81 81 MET A O 1
ATOM 638 N N . ALA A 1 82 ? -4.783 -5.790 3.732 1.00 96.06 82 ALA A N 1
ATOM 639 C CA . ALA A 1 82 ? -5.348 -6.889 2.955 1.00 96.06 82 ALA A CA 1
ATOM 640 C C . ALA A 1 82 ? -4.362 -7.316 1.861 1.00 96.06 82 ALA A C 1
ATOM 642 O O . ALA A 1 82 ? -3.503 -6.537 1.465 1.00 96.06 82 ALA A O 1
ATOM 643 N N . SER A 1 83 ? -4.476 -8.547 1.359 1.00 96.75 83 SER A N 1
ATOM 644 C CA . SER A 1 83 ? -3.683 -9.037 0.224 1.00 96.75 83 SER A CA 1
ATOM 645 C C . SER A 1 83 ? -4.602 -9.603 -0.851 1.00 96.75 83 SER A C 1
ATOM 647 O O . SER A 1 83 ? -5.598 -10.253 -0.530 1.00 96.75 83 SER A O 1
ATOM 649 N N . SER A 1 84 ? -4.263 -9.364 -2.119 1.00 94.94 84 SER A N 1
ATOM 650 C CA . SER A 1 84 ? -5.037 -9.824 -3.281 1.00 94.94 84 SER A CA 1
ATOM 651 C C . SER A 1 84 ? -4.301 -10.856 -4.143 1.00 94.94 84 SER A C 1
ATOM 653 O O . SER A 1 84 ? -4.843 -11.336 -5.142 1.00 94.94 84 SER A O 1
ATOM 655 N N . ASP A 1 85 ? -3.074 -11.236 -3.775 1.00 97.81 85 ASP A N 1
ATOM 656 C CA . ASP A 1 85 ? -2.312 -12.216 -4.541 1.00 97.81 85 ASP A CA 1
ATOM 657 C C . ASP A 1 85 ? -2.873 -13.629 -4.399 1.00 97.81 85 ASP A C 1
ATOM 659 O O . ASP A 1 85 ? -3.222 -14.107 -3.316 1.00 97.81 85 ASP A O 1
ATOM 663 N N . ARG A 1 86 ? -2.830 -14.381 -5.503 1.00 96.94 86 ARG A N 1
ATOM 664 C CA . ARG A 1 86 ? -2.929 -15.837 -5.423 1.00 96.94 86 ARG A CA 1
ATOM 665 C C . ARG A 1 86 ? -1.734 -16.342 -4.614 1.00 96.94 86 ARG A C 1
ATOM 667 O O . 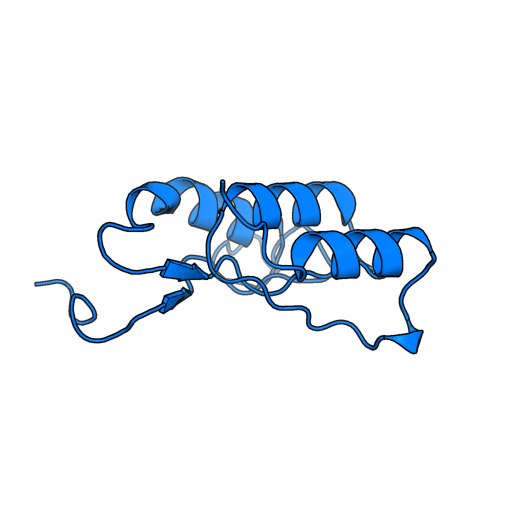ARG A 1 86 ? -0.601 -16.171 -5.053 1.00 96.94 86 ARG A O 1
ATOM 674 N N . LEU A 1 87 ? -1.978 -17.041 -3.506 1.00 95.50 87 LEU A N 1
ATOM 675 C CA . LEU A 1 87 ? -0.911 -17.534 -2.619 1.00 95.50 87 LEU A CA 1
ATOM 676 C C . LEU A 1 87 ? 0.162 -18.355 -3.356 1.00 95.50 87 LEU A C 1
ATOM 678 O O . LEU A 1 87 ? 1.346 -18.191 -3.099 1.00 95.50 87 LEU A O 1
ATOM 682 N N . LEU A 1 88 ? -0.242 -19.176 -4.334 1.00 97.31 88 LEU A N 1
ATOM 683 C CA . LEU A 1 88 ? 0.673 -19.981 -5.160 1.00 97.31 88 LEU A CA 1
ATOM 684 C C . LEU A 1 88 ? 1.521 -19.165 -6.153 1.00 97.31 88 LEU A C 1
ATOM 686 O O . LEU A 1 88 ? 2.373 -19.732 -6.826 1.00 97.31 88 LEU A O 1
ATOM 690 N N . SER A 1 89 ? 1.265 -17.863 -6.292 1.00 97.62 89 SER A N 1
ATOM 691 C CA . SER A 1 89 ? 2.056 -16.953 -7.132 1.00 97.62 89 SER A CA 1
ATOM 692 C C . SER A 1 89 ? 3.104 -16.161 -6.348 1.00 97.62 89 SER A C 1
ATOM 694 O O . SER A 1 89 ? 3.873 -15.413 -6.950 1.00 97.62 89 SER A O 1
ATOM 696 N N . LEU A 1 90 ? 3.136 -16.310 -5.020 1.00 98.50 90 LEU A N 1
ATOM 697 C CA . LEU A 1 90 ? 4.128 -15.669 -4.169 1.00 98.50 90 LEU A CA 1
ATOM 698 C C . LEU A 1 90 ? 5.439 -16.460 -4.199 1.00 98.50 90 LEU A C 1
ATOM 700 O O . LEU A 1 90 ? 5.446 -17.686 -4.090 1.00 98.50 90 LEU A O 1
ATOM 704 N N . ASP A 1 91 ? 6.548 -15.738 -4.313 1.00 98.62 91 ASP A N 1
ATOM 705 C CA . ASP A 1 91 ? 7.878 -16.260 -4.022 1.00 98.62 91 ASP A CA 1
ATOM 706 C C . ASP A 1 91 ? 8.166 -16.187 -2.511 1.00 98.62 91 ASP A C 1
ATOM 708 O O . ASP A 1 91 ? 7.327 -15.765 -1.710 1.00 98.62 91 ASP A O 1
ATOM 712 N N . GLU A 1 92 ? 9.363 -16.603 -2.098 1.00 98.62 92 GLU A N 1
ATOM 713 C CA . GLU A 1 92 ? 9.763 -16.610 -0.685 1.00 98.62 92 GLU A CA 1
ATOM 714 C C . GLU A 1 92 ? 9.652 -15.223 -0.034 1.00 98.62 92 GLU A C 1
ATOM 716 O O . GLU A 1 92 ? 9.142 -15.091 1.086 1.00 98.62 92 GLU A O 1
ATOM 721 N N . TRP A 1 93 ? 10.067 -14.178 -0.757 1.00 98.62 93 TRP A N 1
ATOM 722 C CA . TRP A 1 93 ? 9.923 -12.800 -0.302 1.00 98.62 93 TRP A CA 1
ATOM 723 C C . TRP A 1 93 ? 8.448 -12.422 -0.141 1.00 98.62 93 TRP A C 1
ATOM 725 O O . TRP A 1 93 ? 8.057 -11.908 0.908 1.00 98.62 93 TRP A O 1
ATOM 735 N N . GLY A 1 94 ? 7.613 -12.725 -1.139 1.00 98.50 94 GLY A N 1
ATOM 736 C CA . GLY A 1 94 ? 6.190 -12.409 -1.119 1.00 98.50 94 GLY A CA 1
ATOM 737 C C . GLY A 1 94 ? 5.451 -13.087 0.032 1.00 98.50 94 GLY A C 1
ATOM 738 O O . GLY A 1 94 ? 4.675 -12.433 0.731 1.00 98.50 94 GLY A O 1
ATOM 739 N N . VAL A 1 95 ? 5.737 -14.367 0.298 1.00 98.44 95 VAL A N 1
ATOM 740 C CA . VAL A 1 95 ? 5.174 -15.101 1.445 1.00 98.44 95 VAL A CA 1
ATOM 741 C C . VAL A 1 95 ? 5.615 -14.472 2.766 1.00 98.44 95 VAL A C 1
ATOM 743 O O . VAL A 1 95 ? 4.782 -14.223 3.641 1.00 98.44 95 VAL A O 1
ATOM 746 N N . THR A 1 96 ? 6.911 -14.190 2.914 1.00 98.38 96 THR A N 1
ATOM 747 C CA . THR A 1 96 ? 7.481 -13.631 4.148 1.00 98.38 96 THR A CA 1
ATOM 748 C C . THR A 1 96 ? 6.906 -12.250 4.453 1.00 98.38 96 THR A C 1
ATOM 750 O O . THR A 1 96 ? 6.440 -12.004 5.567 1.00 98.38 96 THR A O 1
ATOM 753 N N . THR A 1 97 ? 6.875 -11.364 3.457 1.00 98.12 97 THR A N 1
ATOM 754 C CA . THR A 1 97 ? 6.339 -10.004 3.582 1.00 98.12 97 THR A CA 1
ATOM 755 C C . THR A 1 97 ? 4.844 -10.020 3.874 1.00 98.12 97 THR A C 1
ATOM 757 O O . THR A 1 97 ? 4.410 -9.382 4.831 1.00 98.12 97 THR A O 1
ATOM 760 N N . THR A 1 98 ? 4.065 -10.808 3.128 1.00 97.75 98 THR A N 1
ATOM 761 C CA . THR A 1 98 ? 2.613 -10.927 3.340 1.00 97.75 98 THR A CA 1
ATOM 762 C C . THR A 1 98 ? 2.298 -11.424 4.748 1.00 97.75 98 THR A C 1
ATOM 764 O O . THR A 1 98 ? 1.472 -10.839 5.444 1.00 97.75 98 THR A O 1
ATOM 767 N N . ARG A 1 99 ? 3.009 -12.456 5.223 1.00 96.94 99 ARG A N 1
ATOM 768 C CA . ARG A 1 99 ? 2.834 -12.977 6.584 1.00 96.94 99 ARG A CA 1
ATOM 769 C C . ARG A 1 99 ? 3.186 -11.940 7.646 1.00 96.94 99 ARG A C 1
ATOM 771 O O . ARG A 1 99 ? 2.442 -11.791 8.612 1.00 96.94 99 ARG A O 1
ATOM 778 N N . ARG A 1 100 ? 4.309 -11.237 7.478 1.00 96.31 100 ARG A N 1
ATOM 779 C CA . ARG A 1 100 ? 4.776 -10.204 8.411 1.00 96.31 100 ARG A CA 1
ATOM 780 C C . ARG A 1 100 ? 3.775 -9.057 8.533 1.00 96.31 100 ARG A C 1
ATOM 782 O O . ARG A 1 100 ? 3.528 -8.611 9.645 1.00 96.31 100 ARG A O 1
ATOM 789 N N . LEU A 1 101 ? 3.219 -8.597 7.412 1.00 95.81 101 LEU A N 1
ATOM 790 C CA . LEU A 1 101 ? 2.310 -7.451 7.380 1.00 95.81 101 LEU A CA 1
ATOM 791 C C . LEU A 1 101 ? 0.886 -7.797 7.830 1.00 95.81 101 LEU A C 1
ATOM 793 O O . LEU A 1 101 ? 0.261 -6.985 8.500 1.00 95.81 101 LEU A O 1
ATOM 797 N N . LEU A 1 102 ? 0.386 -8.998 7.521 1.00 94.75 102 LEU A N 1
ATOM 798 C CA . LEU A 1 102 ? -0.946 -9.441 7.960 1.00 94.75 102 LEU A CA 1
ATOM 799 C C . LEU A 1 102 ? -0.990 -9.929 9.412 1.00 94.75 102 LEU A C 1
ATOM 801 O O . LEU A 1 102 ? -2.074 -10.118 9.961 1.00 94.75 102 LEU A O 1
ATOM 805 N N . THR A 1 103 ? 0.161 -10.176 10.038 1.00 93.00 103 THR A N 1
ATOM 806 C CA . THR A 1 103 ? 0.201 -10.565 11.449 1.00 93.00 103 THR A CA 1
ATOM 807 C C . THR A 1 103 ? 0.005 -9.319 12.313 1.00 93.00 103 THR A C 1
ATOM 809 O O . THR A 1 103 ? 0.830 -8.406 12.226 1.00 93.00 103 THR A O 1
ATOM 812 N N . PRO A 1 104 ? -1.031 -9.265 13.173 1.00 81.00 104 PRO A N 1
ATOM 813 C CA . PRO A 1 104 ? -1.226 -8.139 14.074 1.00 81.00 104 PRO A CA 1
ATOM 814 C C . PRO A 1 104 ? 0.025 -7.919 14.920 1.00 81.00 104 PRO A C 1
ATOM 816 O O . PRO A 1 104 ? 0.514 -8.842 15.579 1.00 81.00 104 PRO A O 1
ATOM 819 N N . ARG A 1 105 ? 0.549 -6.693 14.922 1.00 74.88 105 ARG A N 1
ATOM 820 C CA . ARG A 1 105 ? 1.584 -6.321 15.884 1.00 74.88 105 ARG A CA 1
ATOM 821 C C . ARG A 1 105 ? 0.895 -6.184 17.236 1.00 74.88 105 ARG A C 1
ATOM 823 O O . ARG A 1 105 ? 0.082 -5.285 17.425 1.00 74.88 105 ARG A O 1
ATOM 830 N N . VAL A 1 106 ? 1.193 -7.090 18.164 1.00 60.31 106 VAL A N 1
ATOM 831 C CA . VAL A 1 106 ? 0.831 -6.893 19.571 1.00 60.31 106 VAL A CA 1
ATOM 832 C C . VAL A 1 106 ? 1.639 -5.692 20.045 1.00 60.31 106 VAL A C 1
ATOM 834 O O . VAL A 1 106 ? 2.853 -5.785 20.214 1.00 60.31 106 VAL A O 1
ATOM 837 N N . VAL A 1 107 ? 0.982 -4.543 20.162 1.00 57.03 107 VAL A N 1
ATOM 838 C CA . VAL A 1 107 ? 1.587 -3.352 20.751 1.00 57.03 107 VAL A CA 1
ATOM 839 C C . VAL A 1 107 ? 1.535 -3.560 22.263 1.00 57.03 107 VAL A C 1
ATOM 841 O O . VAL A 1 107 ? 0.447 -3.650 22.829 1.00 57.03 107 VAL A O 1
ATOM 844 N N . SER A 1 108 ? 2.702 -3.760 22.880 1.00 42.03 108 SER A N 1
ATOM 845 C CA . SER A 1 108 ? 2.878 -3.804 24.339 1.00 42.03 108 SER A CA 1
ATOM 846 C C . SER A 1 108 ? 2.764 -2.419 24.953 1.00 42.03 108 SER A C 1
ATOM 848 O O . SER A 1 108 ? 3.369 -1.505 24.343 1.00 42.03 108 SER A O 1
#

Foldseek 3Di:
DPPCFPPDQEDEQFAAEDLAAAAPPNDLNGHHVPSLLVRLVVCLVCDPPRHFYDSYEQDAFPSRPPSVVSLVSRQVSVGDYHHDDDPVRHDPRSVVSNCVSPDDDPDD

Radius of gyration: 14.23 Å; Cα contacts (8 Å, |Δi|>4): 177; chains: 1; bounding box: 31×38×44 Å

Secondary structure (DSSP, 8-state):
--TTTTT-SEEE-SSPP-SSSSPGGG-TTSS-HHHHHHHHHHTGGGBTTTBEEE---B--STTSTTHHHHHHHHHHH-S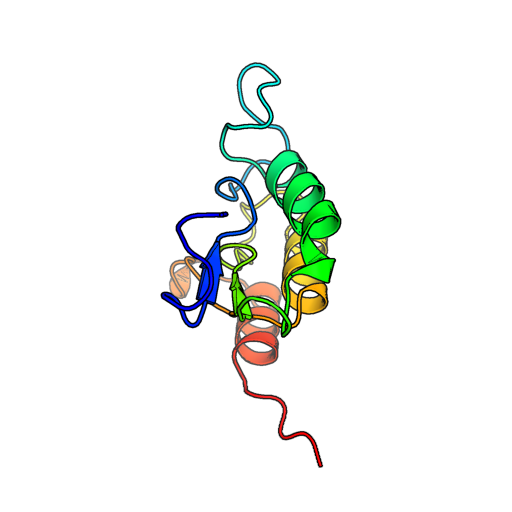---B-S-GGG--HHHHHHHHHHHS-----

pLDDT: mean 95.0, std 8.6, range [42.03, 98.62]

InterPro domains:
  IPR013785 Aldolase-type TIM barrel [G3DSA:3.20.20.70] (1-104)

Mean predicted aligned error: 3.32 Å

Organism: NCBI:txid1283301

Nearest PDB structures (foldseek):
  6gta-assembly1_A  TM=8.639E-01  e=5.947E-06  Thermotoga maritima MSB8
  5m16-assembly1_A  TM=8.882E-01  e=1.317E-05  Thermotoga maritima
  6v82-assembly1_B-2  TM=4.969E-01  e=3.146E+00  Chlamydia trachomatis D/UW-3/CX

Solvent-accessible surface area (backbone atoms only — not comparable to full-atom values): 6165 Å² total; per-residue (Å²): 131,74,91,60,69,86,76,45,71,59,42,76,52,31,35,50,58,47,52,47,44,68,34,64,93,78,36,63,75,35,47,2,38,53,29,14,53,54,39,28,61,77,45,51,83,41,43,86,72,58,24,35,35,21,55,52,61,46,53,48,32,80,84,26,54,64,24,70,58,53,47,50,53,52,59,71,62,73,41,56,74,50,72,73,63,61,75,92,57,40,48,74,66,22,50,52,51,50,53,61,66,66,44,81,76,83,81,128